Protein AF-A0A1V1PL11-F1 (afdb_monomer)

pLDDT: mean 70.34, std 18.49, range [36.94, 92.75]

Solvent-accessible surface area (backbone atoms only — not comparable to full-atom values): 7179 Å² total; per-residue (Å²): 87,76,49,75,54,74,46,82,43,55,36,84,45,57,60,48,77,49,69,50,96,60,55,32,65,46,72,45,52,69,48,35,37,37,51,48,99,90,44,80,42,81,48,71,70,38,80,70,41,38,45,34,32,32,31,73,36,77,64,50,86,96,48,67,65,39,47,36,36,37,40,37,40,39,54,62,48,82,79,72,85,76,87,74,80,93,79,75,84,71,72,66,66,60,62,68,61,63,72,72,67,68,83,79,74,82,78,81,90,87,79,88,90,128

Foldseek 3Di:
DKDKDKDKDFLPDQKDKAFGPAFAPFQWDKWKWWQDPVGIDTWDWDPGDRTIIMTGDHRDPPDGMTMMIMMTDHHGPPPPDPPDDPPPDPVVPVVVVVVPPPPPDDDDPPDDDD

Structure (mmCIF, N/CA/C/O backbone):
data_AF-A0A1V1PL11-F1
#
_entry.id   AF-A0A1V1PL11-F1
#
loop_
_atom_site.group_PDB
_atom_site.id
_atom_site.type_symbol
_atom_site.label_atom_id
_atom_site.label_alt_id
_atom_site.label_comp_id
_atom_site.label_asym_id
_atom_site.label_entity_id
_atom_site.label_seq_id
_atom_site.pdbx_PDB_ins_code
_atom_site.Cartn_x
_atom_site.Cartn_y
_atom_site.Cartn_z
_atom_site.occupancy
_atom_site.B_iso_or_equiv
_atom_site.auth_seq_id
_atom_site.auth_comp_id
_atom_site.auth_asym_id
_atom_site.auth_atom_id
_atom_site.pdbx_PDB_model_num
ATOM 1 N N . MET A 1 1 ? 8.943 9.898 -10.104 1.00 78.25 1 MET A N 1
ATOM 2 C CA . MET A 1 1 ? 7.482 9.721 -10.271 1.00 78.25 1 MET A CA 1
ATOM 3 C C . MET A 1 1 ? 6.886 9.354 -8.923 1.00 78.25 1 MET A C 1
ATOM 5 O O . MET A 1 1 ? 7.520 8.607 -8.186 1.00 78.25 1 MET A O 1
ATOM 9 N N . THR A 1 2 ? 5.694 9.863 -8.614 1.00 84.44 2 THR A N 1
ATOM 10 C CA . THR A 1 2 ? 4.984 9.561 -7.363 1.00 84.44 2 THR A CA 1
ATOM 11 C C . THR A 1 2 ? 3.624 8.961 -7.701 1.00 84.44 2 THR A C 1
ATOM 13 O O . THR A 1 2 ? 2.898 9.508 -8.529 1.00 84.44 2 THR A O 1
ATOM 16 N N . LEU A 1 3 ? 3.309 7.811 -7.107 1.00 81.12 3 LEU A N 1
ATOM 17 C CA . LEU A 1 3 ? 2.001 7.166 -7.172 1.00 81.12 3 LEU A CA 1
ATOM 18 C C . LEU A 1 3 ? 1.335 7.277 -5.807 1.00 81.12 3 LEU A C 1
ATOM 20 O O . LEU A 1 3 ? 1.945 6.924 -4.801 1.00 81.12 3 LEU A O 1
ATOM 24 N N . THR A 1 4 ? 0.083 7.709 -5.783 1.00 88.25 4 THR A N 1
ATOM 25 C CA . THR A 1 4 ? -0.742 7.742 -4.576 1.00 88.25 4 THR A CA 1
ATOM 26 C C . THR A 1 4 ? -1.989 6.897 -4.777 1.00 88.25 4 THR A C 1
ATOM 28 O O . THR A 1 4 ? -2.468 6.719 -5.900 1.00 88.25 4 THR A O 1
ATOM 31 N N . GLY A 1 5 ? -2.514 6.358 -3.685 1.00 85.56 5 GLY A N 1
ATOM 32 C CA . GLY A 1 5 ? -3.765 5.620 -3.703 1.00 85.56 5 GLY A CA 1
ATOM 33 C C . GLY A 1 5 ? -4.325 5.407 -2.308 1.00 85.56 5 GLY A C 1
ATOM 34 O O . GLY A 1 5 ? -3.702 5.744 -1.301 1.00 85.56 5 GLY A O 1
ATOM 35 N N . SER A 1 6 ? -5.526 4.846 -2.270 1.00 84.75 6 SER A N 1
ATOM 36 C CA . SER A 1 6 ? -6.245 4.536 -1.042 1.00 84.75 6 SER A CA 1
ATOM 37 C C . SER A 1 6 ? -6.907 3.172 -1.161 1.00 84.75 6 SER A C 1
ATOM 39 O O . SER A 1 6 ? -7.531 2.891 -2.182 1.00 84.75 6 SER A O 1
ATOM 41 N N . GLU A 1 7 ? -6.802 2.358 -0.121 1.00 80.56 7 GLU A N 1
ATOM 42 C CA . GLU A 1 7 ? -7.425 1.037 -0.033 1.00 80.56 7 GLU A CA 1
ATOM 43 C C . GLU A 1 7 ? -8.317 0.976 1.206 1.00 80.56 7 GLU A C 1
ATOM 45 O O . GLU A 1 7 ? -7.949 1.481 2.269 1.00 80.56 7 GLU A O 1
ATOM 50 N N . GLU A 1 8 ? -9.494 0.366 1.084 1.00 79.94 8 GLU A N 1
ATOM 51 C CA . GLU A 1 8 ? -10.369 0.140 2.233 1.00 79.94 8 GLU A CA 1
ATOM 52 C C . GLU A 1 8 ? -9.978 -1.167 2.925 1.00 79.94 8 GLU A C 1
ATOM 54 O O . GLU A 1 8 ? -9.907 -2.228 2.305 1.00 79.94 8 GLU A O 1
ATOM 59 N N . VAL A 1 9 ? -9.706 -1.087 4.226 1.00 78.81 9 VAL A N 1
ATOM 60 C CA . VAL A 1 9 ? -9.258 -2.224 5.029 1.00 78.81 9 VAL A CA 1
ATOM 61 C C . VAL A 1 9 ? -10.373 -2.650 5.970 1.00 78.81 9 VAL A C 1
ATOM 63 O O . VAL A 1 9 ? -10.856 -1.852 6.779 1.00 78.81 9 VAL A O 1
ATOM 66 N N . ALA A 1 10 ? -10.761 -3.922 5.885 1.00 72.31 10 ALA A N 1
ATOM 67 C CA . ALA A 1 10 ? -11.732 -4.522 6.793 1.00 72.31 10 ALA A CA 1
ATOM 68 C C . ALA A 1 10 ? -11.103 -4.821 8.167 1.00 72.31 10 ALA A C 1
ATOM 70 O O . ALA A 1 10 ? -9.926 -5.171 8.264 1.00 72.31 10 ALA A O 1
ATOM 71 N N . LYS A 1 11 ? -11.897 -4.724 9.243 1.00 69.06 11 LYS A N 1
ATOM 72 C CA . LYS A 1 11 ? -11.448 -4.897 10.644 1.00 69.06 11 LYS A CA 1
ATOM 73 C C . LYS A 1 11 ? -10.696 -6.196 10.958 1.00 69.06 11 LYS A C 1
ATOM 75 O O . LYS A 1 11 ? -9.942 -6.248 11.925 1.00 69.06 11 LYS A O 1
ATOM 80 N N . ASP A 1 12 ? -10.982 -7.259 10.220 1.00 73.31 12 ASP A N 1
ATOM 81 C CA . ASP A 1 12 ? -10.508 -8.623 10.450 1.00 73.31 12 ASP A CA 1
ATOM 82 C C . ASP A 1 12 ? -9.282 -8.975 9.599 1.00 73.31 12 ASP A C 1
ATOM 84 O O . ASP A 1 12 ? -8.616 -9.984 9.855 1.00 73.31 12 ASP A O 1
ATOM 88 N N . GLN A 1 13 ? -8.930 -8.126 8.630 1.00 74.38 13 GLN A N 1
ATOM 89 C CA . GLN A 1 13 ? -7.712 -8.289 7.854 1.00 74.38 13 GLN A CA 1
ATOM 90 C C . GLN A 1 13 ? -6.488 -7.975 8.716 1.00 74.38 13 GLN A C 1
ATOM 92 O O . GLN A 1 13 ? -6.384 -6.915 9.323 1.00 74.38 13 GLN A O 1
ATOM 97 N N . LYS A 1 14 ? -5.540 -8.918 8.742 1.00 82.00 14 LYS A N 1
ATOM 98 C CA . LYS A 1 14 ? -4.245 -8.780 9.437 1.00 82.00 14 LYS A CA 1
ATOM 99 C C . LYS A 1 14 ? -3.145 -8.211 8.543 1.00 82.00 14 LYS A C 1
ATOM 101 O O . LYS A 1 14 ? -2.134 -7.696 9.018 1.00 82.00 14 LYS A O 1
ATOM 106 N N . SER A 1 15 ? -3.314 -8.349 7.233 1.00 85.38 15 SER A N 1
ATOM 107 C CA . SER A 1 15 ? -2.393 -7.824 6.239 1.00 85.38 15 SER A CA 1
ATOM 108 C C . SER A 1 15 ? -3.147 -7.456 4.973 1.00 85.38 15 SER A C 1
ATOM 110 O O . SER A 1 15 ? -4.069 -8.164 4.570 1.00 85.38 15 SER A O 1
ATOM 112 N N . VAL A 1 16 ? -2.727 -6.360 4.351 1.00 86.56 16 VAL A N 1
ATOM 113 C CA . VAL A 1 16 ? -3.261 -5.873 3.082 1.00 86.56 16 VAL A CA 1
ATOM 114 C C . VAL A 1 16 ? -2.135 -5.876 2.069 1.00 86.56 16 VAL A C 1
ATOM 116 O O . VAL A 1 16 ? -1.044 -5.367 2.333 1.00 86.56 16 VAL A O 1
ATOM 119 N N . ARG A 1 17 ? -2.401 -6.455 0.899 1.00 90.56 17 ARG A N 1
ATOM 120 C CA . ARG A 1 17 ? -1.499 -6.377 -0.246 1.00 90.56 17 ARG A CA 1
ATOM 121 C C . ARG A 1 17 ? -1.970 -5.266 -1.169 1.00 90.56 17 ARG A C 1
ATOM 123 O O . ARG A 1 17 ? -3.012 -5.403 -1.800 1.00 90.56 17 ARG A O 1
ATOM 130 N N . VAL A 1 18 ? -1.154 -4.235 -1.318 1.00 88.25 18 VAL A N 1
ATOM 131 C CA . VAL A 1 18 ? -1.427 -3.114 -2.217 1.00 88.25 18 VAL A CA 1
ATOM 132 C C . VAL A 1 18 ? -0.658 -3.319 -3.517 1.00 88.25 18 VAL A C 1
ATOM 134 O O . VAL A 1 18 ? 0.541 -3.611 -3.500 1.00 88.25 18 VAL A O 1
ATOM 137 N N . ARG A 1 19 ? -1.342 -3.196 -4.658 1.00 90.19 19 ARG A N 1
ATOM 138 C CA . ARG A 1 19 ? -0.731 -3.286 -5.992 1.00 90.19 19 ARG A CA 1
ATOM 139 C C . ARG A 1 19 ? -0.655 -1.901 -6.617 1.00 90.19 19 ARG A C 1
ATOM 141 O O . ARG A 1 19 ? -1.643 -1.178 -6.649 1.00 90.19 19 ARG A O 1
ATOM 148 N N . PHE A 1 20 ? 0.506 -1.554 -7.155 1.00 85.38 20 PHE A N 1
ATOM 149 C CA . PHE A 1 20 ? 0.662 -0.316 -7.905 1.00 85.38 20 PHE A CA 1
ATOM 150 C C . PHE A 1 20 ? 0.011 -0.455 -9.282 1.00 85.38 20 PHE A C 1
ATOM 152 O O . PHE A 1 20 ? 0.156 -1.484 -9.942 1.00 85.38 20 PHE A O 1
ATOM 159 N N . GLN A 1 21 ? -0.658 0.601 -9.749 1.00 82.69 21 GLN A N 1
ATOM 160 C CA . GLN A 1 21 ? -1.223 0.637 -11.105 1.00 82.69 21 GLN A CA 1
ATOM 161 C C . GLN A 1 21 ? -0.143 0.581 -12.194 1.00 82.69 21 GLN A C 1
ATOM 163 O O . GLN A 1 21 ? -0.400 0.143 -13.313 1.00 82.69 21 GLN A O 1
ATOM 168 N N . ARG A 1 22 ? 1.071 1.040 -11.872 1.00 83.06 22 ARG A N 1
ATOM 169 C CA . ARG A 1 22 ? 2.240 1.009 -12.752 1.00 83.06 22 ARG A CA 1
ATOM 170 C C . ARG A 1 22 ? 3.428 0.423 -12.008 1.00 83.06 22 ARG A C 1
ATOM 172 O O . ARG A 1 22 ? 3.550 0.587 -10.796 1.00 83.06 22 ARG A O 1
ATOM 179 N N . ARG A 1 23 ? 4.302 -0.255 -12.746 1.00 84.31 23 ARG A N 1
ATOM 180 C CA . ARG A 1 23 ? 5.537 -0.817 -12.206 1.00 84.31 23 ARG A CA 1
ATOM 181 C C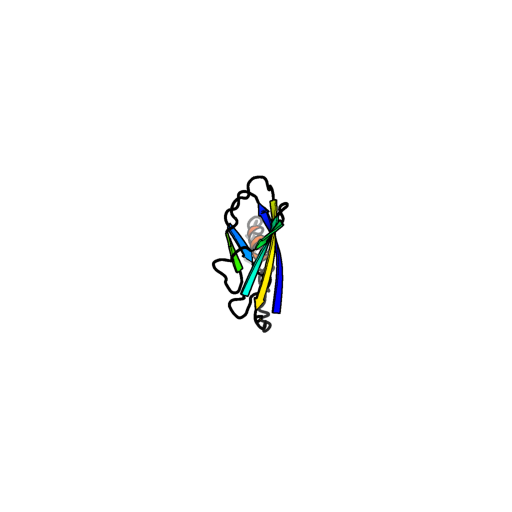 . ARG A 1 23 ? 6.615 0.266 -12.136 1.00 84.31 23 ARG A C 1
ATOM 183 O O . ARG A 1 23 ? 6.772 1.055 -13.066 1.00 84.31 23 ARG A O 1
ATOM 190 N N . PHE A 1 24 ? 7.344 0.298 -11.029 1.00 85.25 24 PHE A N 1
ATOM 191 C CA . PHE A 1 24 ? 8.546 1.115 -10.887 1.00 85.25 24 PHE A CA 1
ATOM 192 C C . PHE A 1 24 ? 9.757 0.394 -11.495 1.00 85.25 24 PHE A C 1
ATOM 194 O O . PHE A 1 24 ? 9.822 -0.838 -11.461 1.00 85.25 24 PHE A O 1
ATOM 201 N N . SER A 1 25 ? 10.730 1.146 -12.015 1.00 85.00 25 SER A N 1
ATOM 202 C CA . SER A 1 25 ? 12.001 0.589 -12.510 1.00 85.00 25 SER A CA 1
ATOM 203 C C . SER A 1 25 ? 12.746 -0.143 -11.400 1.00 85.00 25 SER A C 1
ATOM 205 O O . SER A 1 25 ? 13.190 -1.278 -11.580 1.00 85.00 25 SER A O 1
ATOM 207 N N . ASP A 1 26 ? 12.787 0.489 -10.227 1.00 86.00 26 ASP A N 1
ATOM 208 C CA . ASP A 1 26 ? 13.457 0.016 -9.023 1.00 86.00 26 ASP A CA 1
ATOM 209 C C . ASP A 1 26 ? 12.499 -0.087 -7.840 1.00 86.00 26 ASP A C 1
ATOM 211 O O . ASP A 1 26 ? 11.308 0.210 -7.938 1.00 86.00 26 ASP A O 1
ATOM 215 N N . LYS A 1 27 ? 13.006 -0.592 -6.712 1.00 89.94 27 LYS A N 1
ATOM 216 C CA . LYS A 1 27 ? 12.223 -0.708 -5.480 1.00 89.94 27 LYS A CA 1
ATOM 217 C C . LYS A 1 27 ? 11.825 0.704 -5.010 1.00 89.94 27 LYS A C 1
ATOM 219 O O . LYS A 1 27 ? 12.717 1.462 -4.633 1.00 89.94 27 LYS A O 1
ATOM 224 N N . PRO A 1 28 ? 10.527 1.062 -5.012 1.00 89.75 28 PRO A N 1
ATOM 225 C CA . PRO A 1 28 ? 10.100 2.402 -4.634 1.00 89.75 28 PRO A CA 1
ATOM 226 C C . PRO A 1 28 ? 10.213 2.603 -3.122 1.00 89.75 28 PRO A C 1
ATOM 228 O O . PRO A 1 28 ? 10.126 1.652 -2.339 1.00 89.75 28 PRO A O 1
ATOM 231 N N . HIS A 1 29 ? 10.351 3.858 -2.706 1.00 90.38 29 HIS A N 1
ATOM 232 C CA . HIS A 1 29 ? 10.133 4.243 -1.320 1.00 90.38 29 HIS A CA 1
ATOM 233 C C . HIS A 1 29 ? 8.628 4.378 -1.081 1.00 90.38 29 HIS A C 1
ATOM 235 O O . HIS A 1 29 ? 7.958 5.077 -1.836 1.00 90.38 29 HIS A O 1
ATOM 241 N N . VAL A 1 30 ? 8.094 3.712 -0.057 1.00 90.44 30 VAL A N 1
ATOM 242 C CA . VAL A 1 30 ? 6.652 3.685 0.221 1.00 90.44 30 VAL A CA 1
ATOM 243 C C . VAL A 1 30 ? 6.386 4.254 1.607 1.00 90.44 30 VAL A C 1
ATOM 245 O O . VAL A 1 30 ? 7.003 3.840 2.587 1.00 90.44 30 VAL A O 1
ATOM 248 N N . VAL A 1 31 ? 5.436 5.177 1.687 1.00 91.12 31 VAL A N 1
ATOM 249 C CA . VAL A 1 31 ? 4.889 5.719 2.926 1.00 91.12 31 VAL A CA 1
ATOM 250 C C . VAL A 1 31 ? 3.423 5.328 3.000 1.00 91.12 31 VAL A C 1
ATOM 252 O O . VAL A 1 31 ? 2.678 5.505 2.042 1.00 91.12 31 VAL A O 1
ATOM 255 N N . VAL A 1 32 ? 3.010 4.779 4.140 1.00 89.38 32 VAL A N 1
ATOM 256 C CA . VAL A 1 32 ? 1.633 4.338 4.362 1.00 89.38 32 VAL A CA 1
ATOM 257 C C . VAL A 1 32 ? 1.074 5.042 5.584 1.00 89.38 32 VAL A C 1
ATOM 259 O O . VAL A 1 32 ? 1.705 5.054 6.644 1.00 89.38 32 VAL A O 1
ATOM 262 N N . THR A 1 33 ? -0.129 5.584 5.450 1.00 88.62 33 THR A N 1
ATOM 263 C CA . THR A 1 33 ? -0.856 6.257 6.520 1.00 88.62 33 THR A CA 1
ATOM 264 C C . THR A 1 33 ? -2.262 5.680 6.611 1.00 88.62 33 THR A C 1
ATOM 266 O O . THR A 1 33 ? -3.042 5.733 5.668 1.00 88.62 33 THR A O 1
ATOM 269 N N . ALA A 1 34 ? -2.611 5.131 7.769 1.00 85.75 34 ALA A N 1
ATOM 270 C CA . ALA A 1 34 ? -3.979 4.749 8.079 1.00 85.75 34 ALA A CA 1
ATOM 271 C C . ALA A 1 34 ? -4.736 5.954 8.641 1.00 85.75 34 ALA A C 1
ATOM 273 O O . ALA A 1 34 ? -4.307 6.562 9.629 1.00 85.75 34 ALA A O 1
ATOM 274 N N . LYS A 1 35 ? -5.879 6.274 8.032 1.00 82.38 35 LYS A N 1
ATOM 275 C CA . LYS A 1 35 ? -6.796 7.306 8.508 1.00 82.38 35 LYS A CA 1
ATOM 276 C C . LYS A 1 35 ? -7.882 6.665 9.359 1.00 82.38 35 LYS A C 1
ATOM 278 O O . LYS A 1 35 ? -8.799 6.022 8.854 1.00 82.38 35 LYS A O 1
ATOM 283 N N . LEU A 1 36 ? -7.744 6.822 10.669 1.00 76.81 36 LEU A N 1
ATOM 284 C CA . LEU A 1 36 ? -8.648 6.279 11.674 1.00 76.81 36 LEU A CA 1
ATOM 285 C C . LEU A 1 36 ? -9.571 7.382 12.186 1.00 76.81 36 LEU A C 1
ATOM 287 O O . LEU A 1 36 ? -9.232 8.564 12.139 1.00 76.81 36 LEU A O 1
ATOM 291 N N . SER A 1 37 ? -10.712 7.000 12.760 1.00 71.12 37 SER A N 1
ATOM 292 C CA . SER A 1 37 ? -11.576 7.940 13.489 1.00 71.12 37 SER A CA 1
ATOM 293 C C . SER A 1 37 ? -10.856 8.607 14.667 1.00 71.12 37 SER A C 1
ATOM 295 O O . SER A 1 37 ? -11.214 9.710 15.064 1.00 71.12 37 SER A O 1
ATOM 297 N N . THR A 1 38 ? -9.826 7.952 15.205 1.00 72.25 38 THR A N 1
ATOM 298 C CA . THR A 1 38 ? -8.994 8.429 16.316 1.00 72.25 38 THR A CA 1
ATOM 299 C C . THR A 1 38 ? -7.782 9.257 15.876 1.00 72.25 38 THR A C 1
ATOM 301 O O . THR A 1 38 ? -7.075 9.778 16.734 1.00 72.25 38 THR A O 1
ATOM 304 N N . GLY A 1 39 ? -7.523 9.386 14.568 1.00 77.56 39 GLY A N 1
ATOM 305 C CA . GLY A 1 39 ? -6.410 10.168 14.024 1.00 77.56 39 GLY A CA 1
ATOM 306 C C . GLY A 1 39 ? -5.659 9.487 12.877 1.00 77.56 39 GLY A C 1
ATOM 307 O O . GLY A 1 39 ? -6.080 8.465 12.336 1.00 77.56 39 GLY A O 1
ATOM 308 N N . LEU A 1 40 ? -4.523 10.072 12.493 1.00 83.31 40 LEU A N 1
ATOM 309 C CA . LEU A 1 40 ? -3.633 9.535 11.462 1.00 83.31 40 LEU A CA 1
ATOM 310 C C . LEU A 1 40 ? -2.543 8.676 12.107 1.00 83.31 40 LEU A C 1
ATOM 312 O O . LEU A 1 40 ? -1.863 9.123 13.031 1.00 83.31 40 LEU A O 1
ATOM 316 N N . ARG A 1 41 ? -2.344 7.456 11.604 1.00 83.69 41 ARG A N 1
ATOM 317 C CA . ARG A 1 41 ? -1.277 6.557 12.060 1.00 83.69 41 ARG A CA 1
ATOM 318 C C . ARG A 1 41 ? -0.409 6.125 10.888 1.00 83.69 41 ARG A C 1
ATOM 320 O O . ARG A 1 41 ? -0.904 5.521 9.943 1.00 83.69 41 ARG A O 1
ATOM 327 N N . ARG A 1 42 ? 0.898 6.369 10.978 1.00 86.12 42 ARG A N 1
ATOM 328 C CA . ARG A 1 42 ? 1.864 5.863 9.997 1.00 86.12 42 ARG A CA 1
ATOM 329 C C . ARG A 1 42 ? 2.067 4.358 10.189 1.00 86.12 42 ARG A C 1
ATOM 331 O O . ARG A 1 42 ? 2.206 3.896 11.323 1.00 86.12 42 ARG A O 1
ATOM 338 N N . LEU A 1 43 ? 2.057 3.611 9.090 1.00 86.94 43 LEU A N 1
ATOM 339 C CA . LEU A 1 43 ? 2.284 2.168 9.059 1.00 86.94 43 LEU A CA 1
ATOM 340 C C . LEU A 1 43 ? 3.571 1.856 8.295 1.00 86.94 43 LEU A C 1
ATOM 342 O O . LEU A 1 43 ? 3.929 2.556 7.346 1.00 86.94 43 LEU A O 1
ATOM 346 N N . GLU A 1 44 ? 4.255 0.795 8.713 1.00 87.19 44 GLU A N 1
ATOM 347 C CA . GLU A 1 44 ? 5.460 0.321 8.039 1.00 87.19 44 GLU A CA 1
ATOM 348 C C . GLU A 1 44 ? 5.089 -0.669 6.925 1.00 87.19 44 GLU A C 1
ATOM 350 O O . GLU A 1 44 ? 4.418 -1.674 7.190 1.00 87.19 44 GLU A O 1
ATOM 355 N N . PRO A 1 45 ? 5.483 -0.398 5.669 1.00 90.88 45 PRO A N 1
ATOM 356 C CA . PRO A 1 45 ? 5.280 -1.334 4.579 1.00 90.88 45 PRO A CA 1
ATOM 357 C C . PRO A 1 45 ? 6.309 -2.472 4.638 1.00 90.88 45 P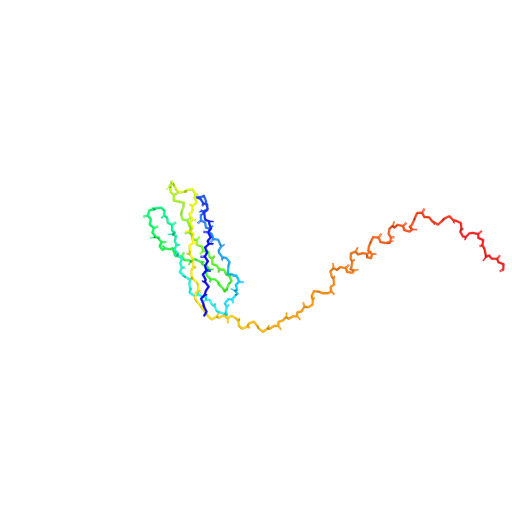RO A C 1
ATOM 359 O O . PRO A 1 45 ? 7.509 -2.260 4.805 1.00 90.88 45 PRO A O 1
ATOM 362 N N . GLU A 1 46 ? 5.840 -3.695 4.420 1.00 91.19 46 GLU A N 1
ATOM 363 C CA . GLU A 1 46 ? 6.628 -4.922 4.353 1.00 91.19 46 GLU A CA 1
ATOM 364 C C . GLU A 1 46 ? 6.716 -5.444 2.914 1.00 91.19 46 GLU A C 1
ATOM 366 O O . GLU A 1 46 ? 5.863 -5.166 2.067 1.00 91.19 46 GLU A O 1
ATOM 371 N N . HIS A 1 47 ? 7.758 -6.231 2.626 1.00 91.00 47 HIS A N 1
ATOM 372 C CA . HIS A 1 47 ? 7.940 -6.907 1.332 1.00 91.00 47 HIS A CA 1
ATOM 373 C C . HIS A 1 47 ? 7.746 -5.984 0.109 1.00 91.00 47 HIS A C 1
ATOM 375 O O . HIS A 1 47 ? 7.158 -6.375 -0.902 1.00 91.00 47 HIS A O 1
ATOM 381 N N . VAL A 1 48 ? 8.243 -4.743 0.200 1.00 91.38 48 VAL A N 1
ATOM 382 C CA . VAL A 1 48 ? 8.128 -3.747 -0.874 1.00 91.38 48 VAL A CA 1
ATOM 383 C C . VAL A 1 48 ? 8.852 -4.240 -2.127 1.00 91.38 48 VAL A C 1
ATOM 385 O O . VAL A 1 48 ? 10.057 -4.505 -2.110 1.00 91.38 48 VAL A O 1
ATOM 388 N N . SER A 1 49 ? 8.103 -4.334 -3.220 1.00 91.88 49 SER A N 1
ATOM 389 C CA . SER A 1 49 ? 8.565 -4.727 -4.550 1.00 91.88 49 SER A CA 1
ATOM 390 C C . SER A 1 49 ? 8.263 -3.623 -5.566 1.00 91.88 49 SER A C 1
ATOM 392 O O . SER A 1 49 ? 7.619 -2.627 -5.253 1.00 91.88 49 SER A O 1
ATOM 394 N N . ARG A 1 50 ? 8.683 -3.815 -6.818 1.00 90.00 50 ARG A N 1
ATOM 395 C CA . ARG A 1 50 ? 8.461 -2.860 -7.919 1.00 90.00 50 ARG A CA 1
ATOM 396 C C . ARG A 1 50 ? 6.991 -2.689 -8.331 1.00 90.00 50 ARG A C 1
ATOM 398 O O . ARG A 1 50 ? 6.663 -1.737 -9.028 1.00 90.00 50 ARG A O 1
ATOM 405 N N . SER A 1 51 ? 6.116 -3.625 -7.961 1.00 90.69 51 SER A N 1
ATOM 406 C CA . SER A 1 51 ? 4.708 -3.670 -8.398 1.00 90.69 51 SER A CA 1
ATOM 407 C C . SER A 1 51 ? 3.703 -3.775 -7.250 1.00 90.69 51 SER A C 1
ATOM 409 O O . SER A 1 51 ? 2.503 -3.625 -7.465 1.00 90.69 51 SER A O 1
ATOM 411 N N . SER A 1 52 ? 4.161 -4.065 -6.034 1.00 92.75 52 SER A N 1
ATOM 412 C CA . SER A 1 52 ? 3.289 -4.207 -4.869 1.00 92.75 52 SER A CA 1
ATOM 413 C C . SER A 1 52 ? 4.059 -4.102 -3.561 1.00 92.75 52 SER A C 1
ATOM 415 O O . SER A 1 52 ? 5.279 -4.274 -3.533 1.00 92.75 52 SER A O 1
ATOM 417 N N . PHE A 1 53 ? 3.336 -3.891 -2.473 1.00 92.38 53 PHE A N 1
ATOM 418 C CA . PHE A 1 53 ? 3.848 -4.005 -1.113 1.00 92.38 53 PHE A CA 1
ATOM 419 C C . PHE A 1 53 ? 2.781 -4.619 -0.208 1.00 92.38 53 PHE A C 1
ATOM 421 O O . PHE A 1 53 ? 1.603 -4.698 -0.568 1.00 92.38 53 PHE A O 1
ATOM 428 N N . PHE A 1 54 ? 3.209 -5.082 0.959 1.00 91.50 54 PHE A N 1
ATOM 429 C CA . PHE A 1 54 ? 2.326 -5.560 2.010 1.00 91.50 54 PHE A CA 1
ATOM 430 C C . PHE A 1 54 ? 2.325 -4.561 3.155 1.00 91.50 54 PHE A C 1
ATOM 432 O O . PHE A 1 54 ? 3.311 -3.875 3.395 1.00 91.50 54 PHE A O 1
ATOM 439 N N . VAL A 1 55 ? 1.223 -4.482 3.883 1.00 89.44 55 VAL A N 1
ATOM 440 C CA . VAL A 1 55 ? 1.152 -3.724 5.132 1.00 89.44 55 VAL A CA 1
ATOM 441 C C . VAL A 1 55 ? 0.546 -4.626 6.177 1.00 89.44 55 VAL A C 1
ATOM 443 O O . VAL A 1 55 ? -0.484 -5.257 5.925 1.00 89.44 55 VAL A O 1
ATOM 446 N N . LYS A 1 56 ? 1.178 -4.704 7.348 1.00 86.31 56 LYS A N 1
ATOM 447 C CA . LYS A 1 56 ? 0.538 -5.303 8.514 1.00 86.31 56 LYS A CA 1
ATOM 448 C C . LYS A 1 56 ? -0.452 -4.306 9.083 1.00 86.31 56 LYS A C 1
ATOM 450 O O . LYS A 1 56 ? -0.092 -3.220 9.531 1.00 86.31 56 LYS A O 1
ATOM 455 N N . VAL A 1 57 ? -1.709 -4.705 9.052 1.00 79.81 57 VAL A N 1
ATOM 456 C CA . VAL A 1 57 ? -2.822 -3.950 9.599 1.00 79.81 57 VAL A CA 1
ATOM 457 C C . VAL A 1 57 ? -3.276 -4.703 10.837 1.00 79.81 57 VAL A C 1
ATOM 459 O O . VAL A 1 57 ? -3.848 -5.783 10.759 1.00 79.81 57 VAL A O 1
ATOM 462 N N . ASN A 1 58 ? -2.926 -4.192 12.016 1.00 68.50 58 ASN A N 1
ATOM 463 C CA . ASN A 1 58 ? -3.433 -4.788 13.248 1.00 68.50 58 ASN A CA 1
ATOM 464 C C . ASN A 1 58 ? -4.936 -4.528 13.326 1.00 68.50 58 ASN A C 1
ATOM 466 O O . ASN A 1 58 ? -5.377 -3.419 13.024 1.00 68.50 58 ASN A O 1
ATOM 470 N N . ALA A 1 59 ? -5.705 -5.532 13.749 1.00 62.00 59 ALA A N 1
ATOM 471 C CA . ALA A 1 59 ? -7.129 -5.366 13.999 1.00 62.00 59 ALA A CA 1
ATOM 472 C C . ALA A 1 59 ? -7.324 -4.233 15.014 1.00 62.00 59 ALA A C 1
ATOM 474 O O . ALA A 1 59 ? -6.802 -4.288 16.129 1.00 62.00 59 ALA A O 1
ATOM 475 N N . ILE A 1 60 ? -8.042 -3.189 14.608 1.00 64.38 60 ILE A N 1
ATOM 476 C CA . ILE A 1 60 ? -8.339 -2.052 15.474 1.00 64.38 60 ILE A CA 1
ATOM 477 C C . ILE A 1 60 ? -9.691 -2.339 16.121 1.00 64.38 60 ILE A C 1
ATOM 479 O O . ILE A 1 60 ? -10.694 -2.430 15.406 1.00 64.38 60 ILE A O 1
ATOM 483 N N . PRO A 1 61 ? -9.753 -2.499 17.455 1.00 54.09 61 PRO A N 1
ATOM 484 C CA . PRO A 1 61 ? -11.028 -2.657 18.133 1.00 54.09 61 PRO A CA 1
ATOM 485 C C . PRO A 1 61 ? -11.921 -1.447 17.809 1.00 54.09 61 PRO A C 1
ATOM 487 O O . PRO A 1 61 ? -11.443 -0.316 17.788 1.00 54.09 61 PRO A O 1
ATOM 490 N N . PHE A 1 62 ? -13.213 -1.683 17.561 1.00 61.84 62 PHE A N 1
ATOM 491 C CA . PHE A 1 62 ? -14.255 -0.658 17.339 1.00 61.84 62 PHE A CA 1
ATOM 492 C C . PHE A 1 62 ? -14.297 0.056 15.973 1.00 61.84 62 PHE A C 1
ATOM 494 O O . PHE A 1 62 ? -15.259 0.778 15.718 1.00 61.84 62 PHE A O 1
ATOM 501 N N . VAL A 1 63 ? -13.356 -0.183 15.056 1.00 63.41 63 VAL A N 1
ATOM 502 C CA . VAL A 1 63 ? -13.410 0.369 13.687 1.00 63.41 63 VAL A CA 1
ATOM 503 C C . VAL A 1 63 ? -13.861 -0.730 12.723 1.00 63.41 63 VAL A C 1
ATOM 505 O O . VAL A 1 63 ? -13.224 -1.775 12.659 1.00 63.41 63 VAL A O 1
ATOM 508 N N . ARG A 1 64 ? -14.983 -0.536 12.007 1.00 67.44 64 ARG A N 1
ATOM 509 C CA . ARG A 1 64 ? -15.500 -1.541 11.049 1.00 67.44 64 ARG A CA 1
ATOM 510 C C . ARG A 1 64 ? -14.633 -1.619 9.793 1.00 67.44 64 ARG A C 1
ATOM 512 O O . ARG A 1 64 ? -14.140 -2.699 9.491 1.00 67.44 64 ARG A O 1
ATOM 519 N N . ASN A 1 65 ? -14.431 -0.477 9.140 1.00 73.75 65 ASN A N 1
ATOM 520 C CA . ASN A 1 65 ? -13.564 -0.299 7.980 1.00 73.75 65 ASN A CA 1
ATOM 521 C C . ASN A 1 65 ? -12.786 1.012 8.153 1.00 73.75 65 ASN A C 1
ATOM 523 O O . ASN A 1 65 ? -13.303 1.953 8.765 1.00 73.75 65 ASN A O 1
ATOM 527 N N . TYR A 1 66 ? -11.569 1.089 7.623 1.00 71.31 66 TYR A N 1
ATOM 528 C CA . TYR A 1 66 ? -10.813 2.341 7.557 1.00 71.31 66 TYR A CA 1
ATOM 529 C C . TYR A 1 66 ? -10.032 2.466 6.253 1.00 71.31 66 TYR A C 1
ATOM 531 O O . TYR A 1 66 ? -9.707 1.468 5.610 1.00 71.31 66 TYR A O 1
ATOM 539 N N . ALA A 1 67 ? -9.740 3.709 5.870 1.00 81.44 67 ALA A N 1
ATOM 540 C CA . ALA A 1 67 ? -8.987 4.013 4.663 1.00 81.44 67 ALA A CA 1
ATOM 541 C C . ALA A 1 67 ? -7.482 3.973 4.954 1.00 81.44 67 ALA A C 1
ATOM 543 O O . ALA A 1 67 ? -6.983 4.631 5.874 1.00 81.44 67 ALA A O 1
ATOM 544 N N . LEU A 1 68 ? -6.764 3.196 4.154 1.00 84.12 68 LEU A N 1
ATOM 545 C CA . LEU A 1 68 ? -5.314 3.139 4.127 1.00 84.12 68 LEU A CA 1
ATOM 546 C C . LEU A 1 68 ? -4.834 3.940 2.923 1.00 84.12 68 LEU A C 1
ATOM 548 O O . LEU A 1 68 ? -4.990 3.514 1.783 1.00 84.12 68 LEU A O 1
ATOM 552 N N . GLU A 1 69 ? -4.272 5.111 3.186 1.00 87.94 69 GLU A N 1
ATOM 553 C CA . GLU A 1 69 ? -3.665 5.972 2.179 1.00 87.94 69 GLU A CA 1
ATOM 554 C C . GLU A 1 69 ? -2.190 5.598 2.032 1.00 87.94 69 GLU A C 1
ATOM 556 O O . GLU A 1 69 ? -1.493 5.312 3.011 1.00 87.94 69 GLU A O 1
ATOM 561 N N . TRP A 1 70 ? -1.701 5.574 0.801 1.00 90.38 70 TRP A N 1
ATOM 562 C CA . TRP A 1 70 ? -0.313 5.248 0.518 1.00 90.38 70 TRP A CA 1
ATOM 563 C C . TRP A 1 70 ? 0.261 6.153 -0.561 1.00 90.38 70 TRP A C 1
ATOM 565 O O . TRP A 1 70 ? -0.427 6.584 -1.487 1.00 90.38 70 TRP A O 1
ATOM 575 N N . GLU A 1 71 ? 1.557 6.403 -0.436 1.00 88.88 71 GLU A N 1
ATOM 576 C CA . GLU A 1 71 ? 2.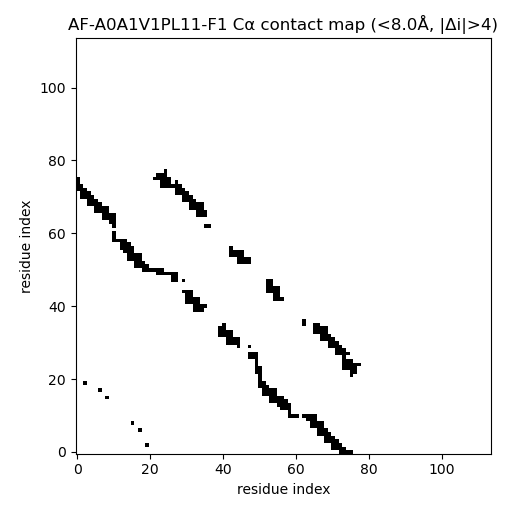365 7.167 -1.372 1.00 88.88 71 GLU A CA 1
ATOM 577 C C . GLU A 1 71 ? 3.633 6.371 -1.681 1.00 88.88 71 GLU A C 1
ATOM 579 O O . GLU A 1 71 ? 4.355 5.948 -0.778 1.00 88.88 71 GLU A O 1
ATOM 584 N N . ALA A 1 72 ? 3.892 6.133 -2.962 1.00 86.50 72 ALA A N 1
ATOM 585 C CA . ALA A 1 72 ? 5.071 5.440 -3.447 1.00 86.50 72 ALA A CA 1
ATOM 586 C C . ALA A 1 72 ? 5.855 6.346 -4.398 1.00 86.50 72 ALA A C 1
ATOM 588 O O . ALA A 1 72 ? 5.336 6.778 -5.429 1.00 86.50 72 ALA A O 1
ATOM 589 N N . THR A 1 73 ? 7.121 6.586 -4.078 1.00 87.12 73 THR A N 1
ATOM 590 C CA . THR A 1 73 ? 8.015 7.466 -4.835 1.00 87.12 73 THR A CA 1
ATOM 591 C C . THR A 1 73 ? 9.176 6.660 -5.396 1.00 87.12 73 THR A C 1
ATOM 593 O O . THR A 1 73 ? 9.837 5.907 -4.678 1.00 87.12 73 THR A O 1
ATOM 596 N N . GLY A 1 74 ? 9.432 6.809 -6.693 1.00 81.88 74 GLY A N 1
ATOM 597 C CA . GLY A 1 74 ? 10.519 6.111 -7.372 1.00 81.88 74 GLY A CA 1
ATOM 598 C C . GLY A 1 74 ? 10.671 6.510 -8.835 1.00 81.88 74 GLY A C 1
ATOM 599 O O . GLY A 1 74 ? 9.925 7.345 -9.363 1.00 81.88 74 GLY A O 1
ATOM 600 N N . GLU A 1 75 ? 11.645 5.903 -9.503 1.00 74.00 75 GLU A N 1
ATOM 601 C CA . GLU A 1 75 ? 11.800 6.019 -10.951 1.00 74.00 75 GLU A CA 1
ATOM 602 C C . GLU A 1 75 ? 10.800 5.106 -11.664 1.00 74.00 75 GLU A C 1
ATOM 604 O O . GLU A 1 75 ? 10.605 3.943 -11.299 1.00 74.00 75 GLU A O 1
ATOM 609 N N . ALA A 1 76 ? 10.104 5.664 -12.650 1.00 61.47 76 ALA A N 1
ATOM 610 C CA . ALA A 1 76 ? 9.117 4.935 -13.430 1.00 61.47 76 ALA A CA 1
ATOM 611 C C . ALA A 1 76 ? 9.818 4.101 -14.497 1.00 61.47 76 ALA A C 1
ATOM 613 O O . ALA A 1 76 ? 10.742 4.599 -15.141 1.00 61.47 76 ALA A O 1
ATOM 614 N N . GLU A 1 77 ? 9.341 2.878 -14.729 1.00 55.75 77 GLU A N 1
ATOM 615 C CA . GLU A 1 77 ? 9.798 2.095 -15.876 1.00 55.75 77 GLU A CA 1
ATOM 616 C C . GLU A 1 77 ? 9.413 2.860 -17.148 1.00 55.75 77 GLU A C 1
ATOM 618 O O . GLU A 1 77 ? 8.238 3.175 -17.368 1.00 55.75 77 GLU A O 1
ATOM 623 N N . HIS A 1 78 ? 10.410 3.219 -17.964 1.00 50.28 78 HIS A N 1
A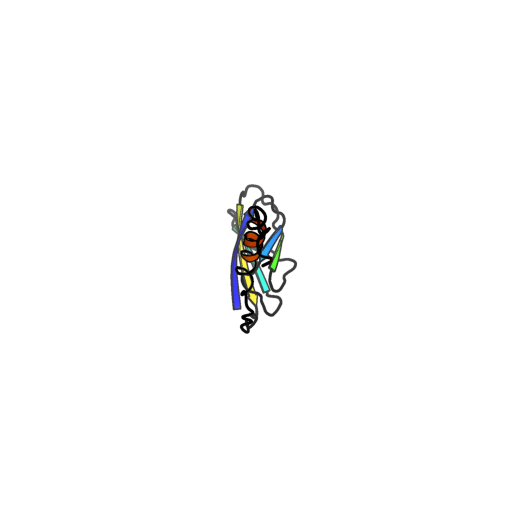TOM 624 C CA . HIS A 1 78 ? 10.168 3.743 -19.302 1.00 50.28 78 HIS A CA 1
ATOM 625 C C . HIS A 1 78 ? 9.468 2.635 -20.088 1.00 50.28 78 HIS A C 1
ATOM 627 O O . HIS A 1 78 ? 10.100 1.685 -20.544 1.00 50.28 78 HIS A O 1
ATOM 633 N N . PHE A 1 79 ? 8.145 2.732 -20.201 1.00 49.03 79 PHE A N 1
ATOM 634 C CA . PHE A 1 79 ? 7.328 1.831 -21.002 1.00 49.03 79 PHE A CA 1
ATOM 635 C C . PHE A 1 79 ? 7.705 2.037 -22.479 1.00 49.03 79 PHE A C 1
ATOM 637 O O . PHE A 1 79 ? 7.097 2.833 -23.190 1.00 49.03 79 PHE A O 1
ATOM 644 N N . ALA A 1 80 ? 8.748 1.353 -22.950 1.00 41.72 80 ALA A N 1
ATOM 645 C CA . ALA A 1 80 ? 8.955 1.167 -24.375 1.00 41.72 80 ALA A CA 1
ATOM 646 C C . ALA A 1 80 ? 7.786 0.305 -24.870 1.00 41.72 80 ALA A C 1
ATOM 648 O O . ALA A 1 80 ? 7.620 -0.836 -24.441 1.00 41.72 80 ALA A O 1
ATOM 649 N N . LEU A 1 81 ? 6.924 0.899 -25.699 1.00 49.25 81 LEU A N 1
ATOM 650 C CA . LEU A 1 81 ? 5.755 0.269 -26.305 1.00 49.25 81 LEU A CA 1
ATOM 651 C C . LEU A 1 81 ? 6.098 -1.122 -26.869 1.00 49.25 81 LEU A C 1
ATOM 653 O O . LEU A 1 81 ? 6.654 -1.245 -27.956 1.00 49.25 81 LEU A O 1
ATOM 657 N N . GLY A 1 82 ? 5.688 -2.169 -26.161 1.00 36.94 82 GLY A N 1
ATOM 658 C CA . GLY A 1 82 ? 5.612 -3.531 -26.675 1.00 36.94 82 GLY A CA 1
ATOM 659 C C . GLY A 1 82 ? 4.180 -3.861 -27.077 1.00 36.94 82 GLY A C 1
ATOM 660 O O . GLY A 1 82 ? 3.523 -4.657 -26.413 1.00 36.94 82 GLY A O 1
ATOM 661 N N . PHE A 1 83 ? 3.672 -3.234 -28.141 1.00 45.19 83 PHE A N 1
ATOM 662 C CA . PHE A 1 83 ? 2.472 -3.703 -28.839 1.00 45.19 83 PHE A CA 1
ATOM 663 C C . PHE A 1 83 ? 2.755 -5.097 -29.428 1.00 45.19 83 PHE A C 1
ATOM 665 O O . PHE A 1 83 ? 3.234 -5.210 -30.552 1.00 45.19 83 PHE A O 1
ATOM 672 N N . PHE A 1 84 ? 2.444 -6.172 -28.703 1.00 45.69 84 PHE A N 1
ATOM 673 C CA . PHE A 1 84 ? 2.385 -7.518 -29.280 1.00 45.69 84 PHE A CA 1
ATOM 674 C C . PHE A 1 84 ? 0.950 -8.057 -29.233 1.00 45.69 84 PHE A C 1
ATOM 676 O O . PHE A 1 84 ? 0.501 -8.656 -28.265 1.00 45.69 84 PHE A O 1
ATOM 683 N N . ARG A 1 85 ? 0.240 -7.777 -30.335 1.00 41.09 85 ARG A N 1
ATOM 684 C CA . ARG A 1 85 ? -0.761 -8.620 -31.016 1.00 41.09 85 ARG A CA 1
ATOM 685 C C . ARG A 1 85 ? -1.632 -9.527 -30.130 1.00 41.09 85 ARG A C 1
ATOM 687 O O . ARG A 1 85 ? -1.414 -10.732 -30.062 1.00 41.09 85 ARG A O 1
ATOM 694 N N . ILE A 1 86 ? -2.746 -8.988 -29.635 1.00 40.53 86 ILE A N 1
ATOM 695 C CA . ILE A 1 86 ? -3.954 -9.799 -29.430 1.00 40.53 86 ILE A CA 1
ATOM 696 C C . ILE A 1 86 ? -4.707 -9.815 -30.764 1.00 40.53 86 ILE A C 1
ATOM 698 O O . ILE A 1 86 ? -5.571 -8.988 -31.027 1.00 40.53 86 ILE A O 1
ATOM 702 N N . ALA A 1 87 ? -4.322 -10.740 -31.638 1.00 45.69 87 ALA A N 1
ATOM 703 C CA . ALA A 1 87 ? -5.056 -11.064 -32.857 1.00 45.69 87 ALA A CA 1
ATOM 704 C C . ALA A 1 87 ? -5.028 -12.583 -33.070 1.00 45.69 87 ALA A C 1
ATOM 706 O O . ALA A 1 87 ? -4.427 -13.071 -34.017 1.00 45.69 87 ALA A O 1
ATOM 707 N N . ALA A 1 88 ? -5.628 -13.335 -32.141 1.00 46.41 88 ALA A N 1
ATOM 708 C CA . ALA A 1 88 ? -5.931 -14.761 -32.326 1.00 46.41 88 ALA A CA 1
ATOM 709 C C . ALA A 1 88 ? -7.031 -15.272 -31.366 1.00 46.41 88 ALA A C 1
ATOM 711 O O . ALA A 1 88 ? -7.049 -16.445 -31.018 1.00 46.41 88 ALA A O 1
ATOM 712 N N . GLY A 1 89 ? -7.934 -14.405 -30.890 1.00 37.75 89 GLY A N 1
ATOM 713 C CA . GLY A 1 89 ? -8.899 -14.765 -29.835 1.00 37.75 89 GLY A CA 1
ATOM 714 C C . GLY A 1 89 ? -10.369 -14.855 -30.249 1.00 37.75 89 GLY A C 1
ATOM 715 O O . GLY A 1 89 ? -11.189 -15.241 -29.428 1.00 37.75 89 GLY A O 1
ATOM 716 N N . LEU A 1 90 ? -10.719 -14.493 -31.490 1.00 43.34 90 LEU A N 1
ATOM 717 C CA . LEU A 1 90 ? -12.118 -14.462 -31.964 1.00 43.34 90 LEU A CA 1
ATOM 718 C C . LEU A 1 90 ? -12.351 -15.188 -33.300 1.00 43.34 90 LEU A C 1
ATOM 720 O O . LEU A 1 90 ? -13.491 -15.495 -33.624 1.00 43.34 90 LEU A O 1
ATOM 724 N N . GLY A 1 91 ? -11.291 -15.554 -34.033 1.00 37.66 91 GLY A N 1
ATOM 725 C CA . GLY A 1 91 ? -11.380 -16.450 -35.199 1.00 37.66 91 GLY A CA 1
ATOM 726 C C . GLY A 1 91 ? -11.254 -17.943 -34.859 1.00 37.66 91 GLY A C 1
ATOM 727 O O . GLY A 1 91 ? -11.677 -18.787 -35.639 1.00 37.66 91 GLY A O 1
ATOM 728 N N . GLY A 1 92 ? -10.700 -18.283 -33.687 1.00 40.53 92 GLY A N 1
ATOM 729 C CA . GLY A 1 92 ? -10.449 -19.675 -33.284 1.00 40.53 92 GLY A CA 1
ATOM 730 C C . GLY A 1 92 ? -11.640 -20.390 -32.637 1.00 40.53 92 GLY A C 1
ATOM 731 O O . GLY A 1 92 ? -11.676 -21.614 -32.626 1.00 40.53 92 GLY A O 1
ATOM 732 N N . ILE A 1 93 ? -12.629 -19.653 -32.121 1.00 49.44 93 ILE A N 1
ATOM 733 C CA . ILE A 1 93 ? -13.773 -20.246 -31.403 1.00 49.44 93 ILE A CA 1
ATOM 734 C C . ILE A 1 93 ? -14.980 -20.474 -32.334 1.00 49.44 93 ILE A C 1
ATOM 736 O O . ILE A 1 93 ? -15.777 -21.373 -32.083 1.00 49.44 93 ILE A O 1
ATOM 740 N N . L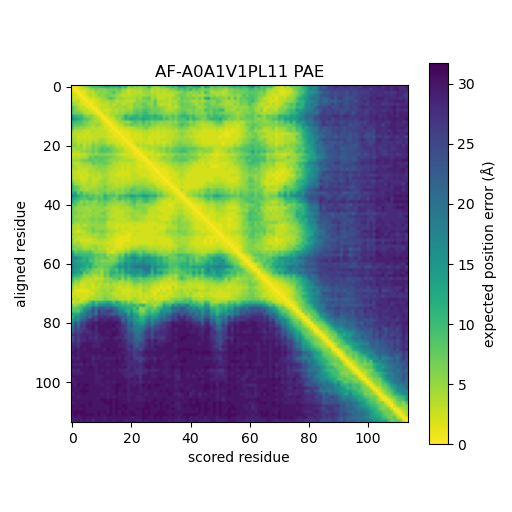EU A 1 94 ? -15.082 -19.765 -33.468 1.00 47.72 94 LEU A N 1
ATOM 741 C CA . LEU A 1 94 ? -16.155 -20.007 -34.448 1.00 47.72 94 LEU A CA 1
ATOM 742 C C . LEU A 1 94 ? -15.912 -21.243 -35.341 1.00 47.72 94 LEU A C 1
ATOM 744 O O . LEU A 1 94 ? -16.870 -21.846 -35.817 1.00 47.72 94 LEU A O 1
ATOM 748 N N . ALA A 1 95 ? -14.657 -21.667 -35.534 1.00 49.38 95 ALA A N 1
ATOM 749 C CA . ALA A 1 95 ? -14.320 -22.825 -36.374 1.00 49.38 95 ALA A CA 1
ATOM 750 C C . ALA A 1 95 ? -14.668 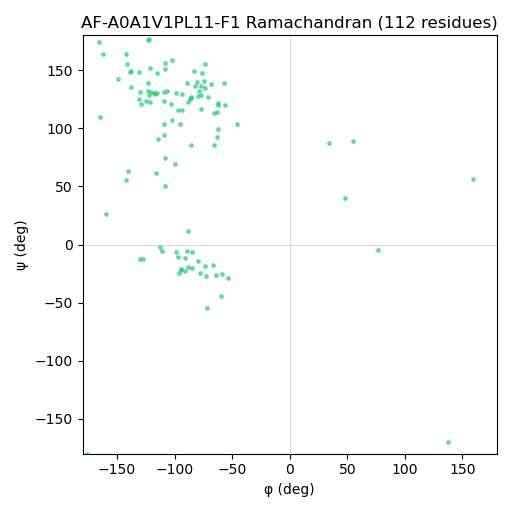-24.187 -35.734 1.00 49.38 95 ALA A C 1
ATOM 752 O O . ALA A 1 95 ? -14.801 -25.183 -36.442 1.00 49.38 95 ALA A O 1
ATOM 753 N N . LEU A 1 96 ? -14.859 -24.234 -34.410 1.00 49.72 96 LEU A N 1
ATOM 754 C CA . LEU A 1 96 ? -15.166 -25.462 -33.663 1.00 49.72 96 LEU A CA 1
ATOM 755 C C . LEU A 1 96 ? -16.670 -25.746 -33.516 1.00 49.72 96 LEU A C 1
ATOM 757 O O . LEU A 1 96 ? -17.035 -26.857 -33.143 1.00 49.72 96 LEU A O 1
ATOM 761 N N . TYR A 1 97 ? -17.546 -24.786 -33.835 1.00 44.88 97 TYR A N 1
ATOM 762 C CA . TYR A 1 97 ? -19.002 -24.991 -33.784 1.00 44.88 97 TYR A CA 1
ATOM 763 C C . TYR A 1 97 ? -19.613 -25.364 -35.145 1.00 44.88 97 TYR A C 1
ATOM 765 O O . TYR A 1 97 ? -20.640 -26.038 -35.188 1.00 44.88 97 TYR A O 1
ATOM 773 N N . ALA A 1 98 ? -18.969 -24.994 -36.259 1.00 49.06 98 ALA A N 1
ATOM 774 C CA . ALA A 1 98 ? -19.430 -25.352 -37.605 1.00 49.06 98 ALA A CA 1
ATOM 775 C C . ALA A 1 98 ? -19.212 -26.842 -37.942 1.00 49.06 98 ALA A C 1
ATOM 777 O O . ALA A 1 98 ? -19.984 -27.427 -38.693 1.00 49.06 98 ALA A O 1
ATOM 778 N N . THR A 1 99 ? -18.215 -27.496 -37.339 1.00 52.47 99 THR A N 1
ATOM 779 C CA . THR A 1 99 ? -17.846 -28.888 -37.657 1.00 52.47 99 THR A CA 1
ATOM 780 C C . THR A 1 99 ? -18.746 -29.950 -37.017 1.00 52.47 99 THR A C 1
ATOM 782 O O . THR A 1 99 ? -18.708 -31.101 -37.440 1.00 52.47 99 THR A O 1
ATOM 785 N N . MET A 1 100 ? -19.577 -29.608 -36.023 1.00 44.81 100 MET A N 1
ATOM 786 C CA . MET A 1 100 ? -20.469 -30.582 -35.367 1.00 44.81 100 MET A CA 1
ATOM 787 C C . MET A 1 100 ? -21.916 -30.571 -35.880 1.00 44.81 100 MET A C 1
ATOM 789 O O . MET A 1 100 ? -22.696 -31.442 -35.498 1.00 44.81 100 MET A O 1
ATOM 793 N N . VAL A 1 101 ? -22.288 -29.634 -36.759 1.00 47.91 101 VAL A N 1
ATOM 794 C CA . VAL A 1 101 ? -23.667 -29.529 -37.276 1.00 47.91 101 VAL A CA 1
ATOM 795 C C . VAL A 1 101 ? -23.861 -30.266 -38.612 1.00 47.91 101 VAL A C 1
ATOM 797 O O . VAL A 1 101 ? -24.975 -30.690 -38.911 1.00 47.91 101 VAL A O 1
ATOM 800 N N . GLU A 1 102 ? -22.800 -30.539 -39.377 1.00 44.66 102 GLU A N 1
ATOM 801 C CA . GLU A 1 102 ? -22.920 -31.172 -40.705 1.00 44.66 102 GLU A CA 1
ATOM 802 C C . GLU A 1 102 ? -22.991 -32.714 -40.698 1.00 44.66 102 GLU A C 1
ATOM 804 O O . GLU A 1 102 ? -23.295 -33.323 -41.720 1.00 44.66 102 GLU A O 1
ATOM 809 N N . LEU A 1 103 ? -22.817 -33.383 -39.553 1.00 48.72 103 LEU A N 1
ATOM 810 C CA . LEU A 1 103 ? -22.793 -34.858 -39.476 1.00 48.72 103 LEU A CA 1
ATOM 811 C C . LEU A 1 103 ? -24.165 -35.531 -39.272 1.00 48.72 103 LEU A C 1
ATOM 813 O O . LEU A 1 103 ? -24.230 -36.724 -38.981 1.00 48.72 103 LEU A O 1
ATOM 817 N N . ARG A 1 104 ? -25.273 -34.792 -39.422 1.00 52.16 104 ARG A N 1
ATOM 818 C CA . ARG A 1 104 ? -26.640 -35.331 -39.253 1.00 52.16 104 ARG A CA 1
ATOM 819 C C . ARG A 1 104 ? -27.501 -35.390 -40.519 1.00 52.16 104 ARG A C 1
ATOM 821 O O . ARG A 1 104 ? -28.606 -35.913 -40.429 1.00 52.16 10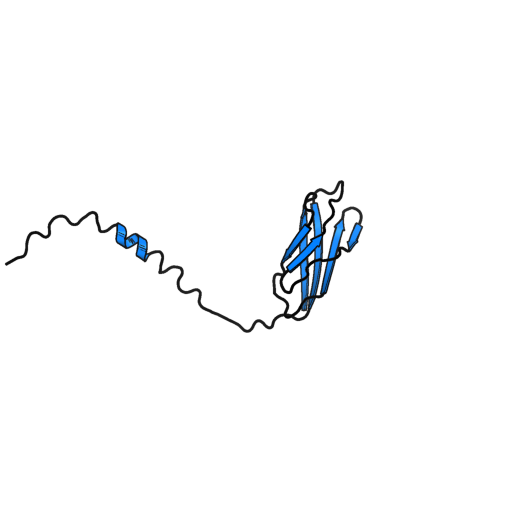4 ARG A O 1
ATOM 828 N N . TRP A 1 105 ? -27.016 -34.935 -41.680 1.00 48.97 105 TRP A N 1
ATOM 829 C CA . TRP A 1 105 ? -27.818 -34.899 -42.916 1.00 48.97 105 TRP A CA 1
ATOM 830 C C . TRP A 1 105 ? -27.034 -35.234 -44.194 1.00 48.97 105 TRP A C 1
ATOM 832 O O . TRP A 1 105 ? -27.083 -34.492 -45.168 1.00 48.97 105 TRP A O 1
ATOM 842 N N . ALA A 1 106 ? -26.385 -36.398 -44.239 1.00 42.34 106 ALA A N 1
ATOM 843 C CA . ALA A 1 106 ? -26.027 -37.029 -45.513 1.00 42.34 106 ALA A CA 1
ATOM 844 C C . ALA A 1 106 ? -26.900 -38.276 -45.761 1.00 42.34 106 ALA A C 1
ATOM 846 O O . ALA A 1 106 ? -26.428 -39.400 -45.580 1.00 42.34 106 ALA A O 1
ATOM 847 N N . PRO A 1 107 ? -28.187 -38.127 -46.133 1.00 44.84 107 PRO A N 1
ATOM 848 C CA . PRO A 1 107 ? -28.908 -39.203 -46.787 1.00 44.84 107 PRO A CA 1
ATOM 849 C C . PRO A 1 107 ? -28.458 -39.274 -48.257 1.00 44.84 107 PRO A C 1
ATOM 851 O O . PRO A 1 107 ? -28.497 -38.279 -48.971 1.00 44.84 107 PRO A O 1
ATOM 854 N N . ASN A 1 108 ? -28.070 -40.469 -48.701 1.00 53.50 108 ASN A N 1
ATOM 855 C CA . ASN A 1 108 ? -28.006 -40.897 -50.104 1.00 53.50 108 ASN A CA 1
ATOM 856 C C . ASN A 1 108 ? -27.175 -40.044 -51.084 1.00 53.50 108 ASN A C 1
ATOM 858 O O . ASN A 1 108 ? -27.714 -39.250 -51.848 1.00 53.50 108 ASN A O 1
ATOM 862 N N . VAL A 1 109 ? -25.884 -40.366 -51.210 1.00 47.56 109 VAL A N 1
ATOM 863 C CA . VAL A 1 109 ? -25.163 -40.233 -52.493 1.00 47.56 109 VAL A CA 1
ATOM 864 C C . VAL A 1 109 ? -24.741 -41.634 -52.935 1.00 47.56 109 VAL A C 1
ATOM 866 O O . VAL A 1 109 ? -23.570 -41.992 -52.988 1.00 47.56 109 VAL A O 1
ATOM 869 N N . LEU A 1 110 ? -25.756 -42.468 -53.146 1.00 52.31 110 LEU A N 1
ATOM 870 C CA . LEU A 1 110 ? -25.672 -43.805 -53.728 1.00 52.31 110 LEU A CA 1
ATOM 871 C C . LEU A 1 110 ? -26.285 -43.735 -55.133 1.00 52.31 110 LEU A C 1
ATOM 873 O O . LEU A 1 110 ? -27.193 -44.483 -55.456 1.00 52.31 110 LEU A O 1
ATOM 877 N N . ASP A 1 111 ? -25.858 -42.764 -55.939 1.00 54.38 111 ASP A N 1
ATOM 878 C CA . ASP A 1 111 ? -26.194 -42.711 -57.362 1.00 54.38 111 ASP A CA 1
ATOM 879 C C . ASP A 1 111 ? -25.261 -41.710 -58.047 1.00 54.38 111 ASP A C 1
ATOM 881 O O . ASP A 1 111 ? -25.328 -40.525 -57.737 1.00 54.38 111 ASP A O 1
ATOM 885 N N . LEU A 1 112 ? -24.336 -42.206 -58.874 1.00 45.50 112 LEU A N 1
ATOM 886 C CA . LEU A 1 112 ? -23.577 -41.520 -59.944 1.00 45.50 112 LEU A CA 1
ATOM 887 C C . LEU A 1 112 ? -22.300 -42.325 -60.259 1.00 45.50 112 LEU A C 1
ATOM 889 O O . LEU A 1 112 ? -21.178 -41.834 -60.195 1.00 45.50 112 LEU A O 1
ATOM 893 N N . TRP A 1 113 ? -22.491 -43.601 -60.598 1.00 51.09 113 TRP A N 1
ATOM 894 C CA . TRP A 1 113 ? -21.610 -44.319 -61.518 1.00 51.09 113 TRP A CA 1
ATOM 895 C C . TRP A 1 113 ? -22.412 -44.536 -62.803 1.00 51.09 113 TRP A C 1
ATOM 897 O O . TRP A 1 113 ? -23.192 -45.484 -62.897 1.00 51.09 113 TRP A O 1
ATOM 907 N N . LYS A 1 114 ? -22.252 -43.621 -63.760 1.00 42.28 114 LYS A N 1
ATOM 908 C CA . LYS A 1 114 ? -22.524 -43.811 -65.188 1.00 42.28 114 LYS A CA 1
ATOM 909 C C . LYS A 1 114 ? -21.496 -43.029 -65.986 1.00 42.28 114 LYS A C 1
ATOM 911 O O . LYS A 1 114 ? -21.221 -41.879 -65.582 1.00 42.28 114 LYS A O 1
#

Nearest PDB structures (foldseek):
  1t6z-assembly1_B  TM=3.299E-01  e=7.253E-01  Thermotoga maritima
  1s4m-assembly2_B  TM=2.874E-01  e=1.401E+00  Thermotoga maritima

Radius of gyration: 27.85 Å; Cα contacts (8 Å, |Δi|>4): 177; chains: 1; bounding box: 42×54×83 Å

Secondary structure (DSSP, 8-state):
-EEEEEEEEETT-SEEEEE-SS-BSS--EEEEEEEETTEEEEE-EES--SSEEEEE----TT-SEEEEEEEEE-PBP----------SSSSTTTHHHHTTTGGG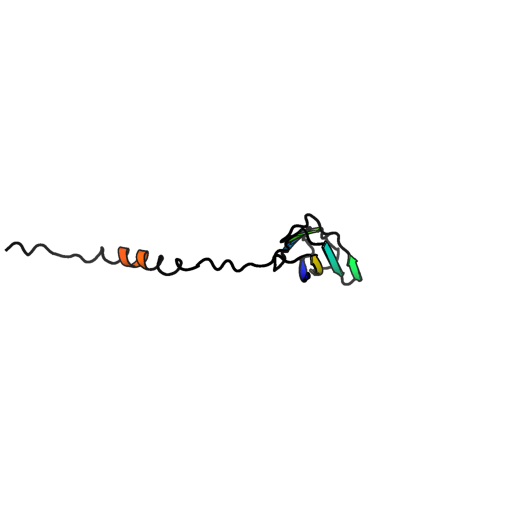----------

Mean predicted aligned error: 15.76 Å

Sequ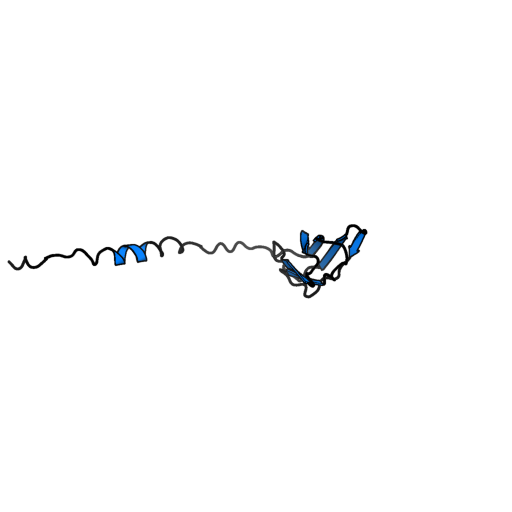ence (114 aa):
MTLTGSEEVAKDQKSVRVRFQRRFSDKPHVVVTAKLSTGLRRLEPEHVSRSSFFVKVNAIPFVRNYALEWEATGEAEHFALGFFRIAAGLGGILALYATMVELRWAPNVLDLWK